Protein AF-A0A951PA01-F1 (afdb_monomer)

Foldseek 3Di:
DDDDDDDDDDDDDDDDDPDDPDPPPPPPPPVNVVVVVVVLQVQLLVLLVLQQQVLQVVQPHLQWKGWDPQSVDRSVSFQWDQDPQRKIWGWTFMGHVPDPDTAWIWIWIFHPPVRDIDGPDIGGDD

Solvent-accessible surface area (backbone atoms only — not comparable to full-atom values): 7701 Å² total; per-residue (Å²): 134,92,83,87,83,89,83,89,81,85,85,82,85,84,80,81,75,75,85,77,79,76,79,82,76,81,75,74,50,73,64,58,54,51,51,51,54,53,50,52,52,53,48,47,42,52,40,46,52,51,39,48,53,48,49,21,53,74,52,69,24,72,89,46,14,34,68,42,68,47,68,74,52,60,59,87,68,27,58,64,45,79,46,97,89,62,26,38,39,34,55,50,44,19,24,45,67,87,56,90,67,67,57,32,30,35,30,25,38,28,32,71,91,82,64,50,74,43,78,81,39,77,41,72,69,129

Secondary structure (DSSP, 8-state):
----------------PPP----------HHHHHHHHHHHHHHHHHHHHHHHHHHHHHTT-TTT-EE-GGGTS-GGGSSEEE-TTS-EEEEEEEESTT-SS--EEEEEEE-TTT--EEEEEEEE--

Organism: NCBI:txid2839662

Nearest PDB structures (foldseek):
  4a0a-assembly1_A  TM=5.226E-01  e=8.199E-01  Homo sapiens
  8qh5-assembly1_B  TM=5.263E-01  e=7.714E-01  Homo sapiens
  6q0r-assembly1_A  TM=5.425E-01  e=1.182E+00  Homo sapiens
  6q0v-assembly1_A  TM=5.468E-01  e=1.335E+00  Homo sapiens
  2b5l-assembly1_A  TM=5.120E-01  e=1.811E+00  Homo sapiens

Mean predicted aligned error: 10.87 Å

Radius of gyration: 32.22 Å; Cα contacts (8 Å, |Δi|>4): 170; chains: 1; bounding box: 82×64×83 Å

Structure (mmCIF, N/CA/C/O backbone):
data_AF-A0A951PA01-F1
#
_entry.id   AF-A0A951PA01-F1
#
loop_
_atom_site.group_PDB
_atom_site.id
_atom_site.type_symbol
_atom_site.label_atom_id
_atom_site.label_alt_id
_atom_site.label_comp_id
_atom_site.label_asym_id
_atom_site.label_entity_id
_atom_site.label_seq_id
_atom_site.pdbx_PDB_ins_code
_atom_site.Cartn_x
_atom_site.Cartn_y
_atom_site.Cartn_z
_atom_site.occupancy
_atom_site.B_iso_or_equiv
_atom_site.auth_seq_id
_atom_site.auth_comp_id
_atom_site.auth_asym_id
_atom_site.auth_atom_id
_atom_site.pdbx_PDB_model_num
ATOM 1 N N . MET A 1 1 ? 65.161 -52.903 -65.019 1.00 41.41 1 MET A N 1
ATOM 2 C CA . MET A 1 1 ? 66.339 -52.469 -64.244 1.00 41.41 1 MET A CA 1
ATOM 3 C C . MET A 1 1 ? 65.901 -51.435 -63.219 1.00 41.41 1 MET A C 1
ATOM 5 O O . MET A 1 1 ? 65.208 -50.491 -63.558 1.00 41.41 1 MET A O 1
ATOM 9 N N . GLN A 1 2 ? 66.259 -51.721 -61.975 1.00 52.62 2 GLN A N 1
ATOM 10 C CA . GLN A 1 2 ? 66.323 -50.907 -60.759 1.00 52.62 2 GLN A CA 1
ATOM 11 C C . GLN A 1 2 ? 66.453 -49.379 -60.951 1.00 52.62 2 GLN A C 1
ATOM 13 O O . GLN A 1 2 ? 67.344 -48.942 -61.676 1.00 52.62 2 GLN A O 1
ATOM 18 N N . LYS A 1 3 ? 65.670 -48.582 -60.202 1.00 40.94 3 LYS A N 1
ATOM 19 C CA . LYS A 1 3 ? 66.191 -47.675 -59.153 1.00 40.94 3 LYS A CA 1
ATOM 20 C C . LYS A 1 3 ? 65.088 -46.943 -58.368 1.00 40.94 3 LYS A C 1
ATOM 22 O O . LYS A 1 3 ? 64.102 -46.462 -58.908 1.00 40.94 3 LYS A O 1
ATOM 27 N N . LEU A 1 4 ? 65.350 -46.926 -57.067 1.00 53.34 4 LEU A N 1
ATOM 28 C CA . LEU A 1 4 ? 64.691 -46.317 -55.916 1.00 53.34 4 LEU A CA 1
ATOM 29 C C . LEU A 1 4 ? 64.843 -44.783 -55.935 1.00 53.34 4 LEU A C 1
ATOM 31 O O . LEU A 1 4 ? 65.923 -44.336 -56.306 1.00 53.34 4 LEU A O 1
ATOM 35 N N . PHE A 1 5 ? 63.873 -44.008 -55.431 1.00 45.38 5 PHE A N 1
ATOM 36 C CA . PHE A 1 5 ? 64.161 -42.757 -54.705 1.00 45.38 5 PHE A CA 1
ATOM 37 C C . PHE A 1 5 ? 63.034 -42.392 -53.719 1.00 45.38 5 PHE A C 1
ATOM 39 O O . PHE A 1 5 ? 61.866 -42.305 -54.088 1.00 45.38 5 PHE A O 1
ATOM 46 N N . LEU A 1 6 ? 63.428 -42.215 -52.452 1.00 44.91 6 LEU A N 1
ATOM 47 C CA . LEU A 1 6 ? 62.657 -41.645 -51.341 1.00 44.91 6 LEU A CA 1
ATOM 48 C C . LEU A 1 6 ? 62.312 -40.170 -51.599 1.00 44.91 6 LEU A C 1
ATOM 50 O O . LEU A 1 6 ? 63.168 -39.448 -52.100 1.00 44.91 6 LEU A O 1
ATOM 54 N N . LEU A 1 7 ? 61.176 -39.700 -51.069 1.00 46.91 7 LEU A N 1
ATOM 55 C CA . LEU A 1 7 ? 61.094 -38.432 -50.325 1.00 46.91 7 LEU A CA 1
ATOM 56 C C . LEU A 1 7 ? 59.764 -38.352 -49.563 1.00 46.91 7 LEU A C 1
ATOM 58 O O . LEU A 1 7 ? 58.688 -38.457 -50.144 1.00 46.91 7 LEU A O 1
ATOM 62 N N . GLY A 1 8 ? 59.861 -38.225 -48.239 1.00 49.53 8 GLY A N 1
ATOM 63 C CA . GLY A 1 8 ? 58.719 -38.025 -47.357 1.00 49.53 8 GLY A CA 1
ATOM 64 C C . GLY A 1 8 ? 58.174 -36.601 -47.435 1.00 49.53 8 GLY A C 1
ATOM 65 O O . GLY A 1 8 ? 58.915 -35.655 -47.698 1.00 49.53 8 GLY A O 1
ATOM 66 N N . LEU A 1 9 ? 56.882 -36.454 -47.145 1.00 43.97 9 LEU A N 1
ATOM 67 C C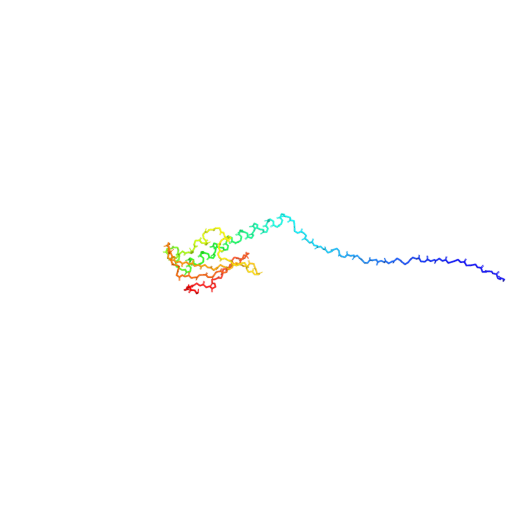A . LEU A 1 9 ? 56.288 -35.169 -46.807 1.00 43.97 9 LEU A CA 1
ATOM 68 C C . LEU A 1 9 ? 55.310 -35.364 -45.646 1.00 43.97 9 LEU A C 1
ATOM 70 O O . LEU A 1 9 ? 54.293 -36.046 -45.755 1.00 43.97 9 LEU A O 1
ATOM 74 N N . THR A 1 10 ? 55.675 -34.794 -44.508 1.00 50.66 10 THR A N 1
ATOM 75 C CA . THR A 1 10 ? 54.873 -34.708 -43.292 1.00 50.66 10 THR A CA 1
ATOM 76 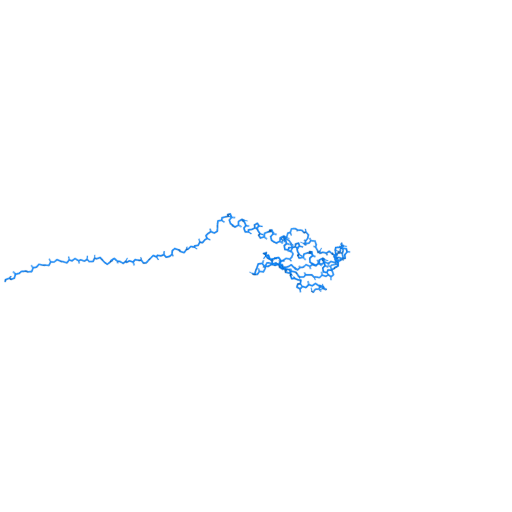C C . THR A 1 10 ? 53.826 -33.597 -43.396 1.00 50.66 10 THR A C 1
ATOM 78 O O . THR A 1 10 ? 54.176 -32.456 -43.671 1.00 50.66 10 THR A O 1
ATOM 81 N N . ALA A 1 11 ? 52.584 -33.984 -43.087 1.00 50.22 11 ALA A N 1
ATOM 82 C CA . ALA A 1 11 ? 51.508 -33.275 -42.379 1.00 50.22 11 ALA A CA 1
ATOM 83 C C . ALA A 1 11 ? 51.047 -31.868 -42.818 1.00 50.22 11 ALA A C 1
ATOM 85 O O . ALA A 1 11 ? 51.786 -30.897 -42.710 1.00 50.22 11 ALA A O 1
ATOM 86 N N . LEU A 1 12 ? 49.730 -31.738 -43.044 1.00 45.84 12 LEU A N 1
ATOM 87 C CA . LEU A 1 12 ? 48.935 -30.698 -42.373 1.00 45.84 12 LEU A CA 1
ATOM 88 C C . LEU A 1 12 ? 47.450 -31.103 -42.302 1.00 45.84 12 LEU A C 1
ATOM 90 O O . LEU A 1 12 ? 46.704 -30.984 -43.270 1.00 45.84 12 LEU A O 1
ATOM 94 N N . THR A 1 13 ? 47.007 -31.604 -41.150 1.00 51.84 13 THR A N 1
ATOM 95 C CA . THR A 1 13 ? 45.579 -31.764 -40.845 1.00 51.84 13 THR A CA 1
ATOM 96 C C . THR A 1 13 ? 45.020 -30.409 -40.425 1.00 51.84 13 THR A C 1
ATOM 98 O O . THR A 1 13 ? 45.357 -29.907 -39.353 1.00 51.84 13 THR A O 1
ATOM 101 N N . ILE A 1 14 ? 44.175 -29.805 -41.258 1.00 60.31 14 ILE A N 1
ATOM 102 C CA . ILE A 1 14 ? 43.447 -28.583 -40.906 1.00 60.31 14 ILE A CA 1
ATOM 103 C C . ILE A 1 14 ? 42.275 -28.995 -40.011 1.00 60.31 14 ILE A C 1
ATOM 105 O O . ILE A 1 14 ? 41.273 -29.524 -40.487 1.00 60.31 14 ILE A O 1
ATOM 109 N N . ALA A 1 15 ? 42.413 -28.790 -38.701 1.00 55.94 15 ALA A N 1
ATOM 110 C CA . ALA A 1 15 ? 41.302 -28.907 -37.766 1.00 55.94 15 ALA A CA 1
ATOM 111 C C . ALA A 1 15 ? 40.386 -27.685 -37.936 1.00 55.94 15 ALA A C 1
ATOM 113 O O . ALA A 1 15 ? 40.751 -26.566 -37.576 1.00 55.94 15 ALA A O 1
ATOM 114 N N . THR A 1 16 ? 39.198 -27.883 -38.504 1.00 59.84 16 THR A N 1
ATOM 115 C CA . THR A 1 16 ? 38.148 -26.861 -38.540 1.00 59.84 16 THR A CA 1
ATOM 116 C C . THR A 1 16 ? 37.526 -26.749 -37.151 1.00 59.84 16 THR A C 1
ATOM 118 O O . THR A 1 16 ? 36.748 -27.610 -36.741 1.00 59.84 16 THR A O 1
ATOM 121 N N . VAL A 1 17 ? 37.893 -25.708 -36.408 1.00 66.06 17 VAL A N 1
ATOM 122 C CA . VAL A 1 17 ? 37.252 -25.369 -35.132 1.00 66.06 17 VAL A CA 1
ATOM 123 C C . VAL A 1 17 ? 35.828 -24.877 -35.437 1.00 66.06 17 VAL A C 1
ATOM 125 O O . VAL A 1 17 ? 35.683 -23.983 -36.275 1.00 66.06 17 VAL A O 1
ATOM 128 N N . PRO A 1 18 ? 34.766 -25.439 -34.830 1.00 64.62 18 PRO A N 1
ATOM 129 C CA . PRO A 1 18 ? 33.415 -24.915 -35.007 1.00 64.62 18 PRO A CA 1
ATOM 130 C C . PRO A 1 18 ? 33.318 -23.488 -34.442 1.00 64.62 18 PRO A C 1
ATOM 132 O O . PRO A 1 18 ? 34.080 -23.132 -33.538 1.00 64.62 18 PRO A O 1
ATOM 135 N N . PRO A 1 19 ? 32.392 -22.655 -34.950 1.00 58.75 19 PRO A N 1
ATOM 136 C CA . PRO A 1 19 ? 32.219 -21.302 -34.447 1.00 58.75 19 PRO A CA 1
ATOM 137 C C . PRO A 1 19 ? 31.833 -21.358 -32.968 1.00 58.75 19 PRO A C 1
ATOM 139 O O . PRO A 1 19 ? 30.820 -21.946 -32.591 1.00 58.75 19 PRO A O 1
ATOM 142 N N . ALA A 1 20 ? 32.657 -20.742 -32.124 1.00 63.91 20 ALA A N 1
ATOM 143 C CA . ALA A 1 20 ? 32.278 -20.445 -30.756 1.00 63.91 20 ALA A CA 1
ATOM 144 C C . ALA A 1 20 ? 31.071 -19.500 -30.799 1.00 63.91 20 ALA A C 1
ATOM 146 O O . ALA A 1 20 ? 31.179 -18.363 -31.260 1.00 63.91 20 ALA A O 1
ATOM 147 N N . PHE A 1 21 ? 29.915 -19.974 -30.334 1.00 61.72 21 PHE A N 1
ATOM 148 C CA . PHE A 1 21 ? 28.793 -19.102 -30.015 1.00 61.72 21 PHE A CA 1
ATOM 149 C C . PHE A 1 21 ? 29.258 -18.150 -28.910 1.00 61.72 21 PHE A C 1
ATOM 151 O O . PHE A 1 21 ? 29.433 -18.549 -27.760 1.00 61.72 21 PHE A O 1
ATOM 158 N N . ALA A 1 22 ? 29.529 -16.898 -29.279 1.00 53.94 22 ALA A N 1
ATOM 159 C CA . ALA A 1 22 ? 29.816 -15.842 -28.327 1.00 53.94 22 ALA A CA 1
ATOM 160 C C . ALA A 1 22 ? 28.589 -15.677 -27.423 1.00 53.94 22 ALA A C 1
ATOM 162 O O . ALA A 1 22 ? 27.498 -15.345 -27.885 1.00 53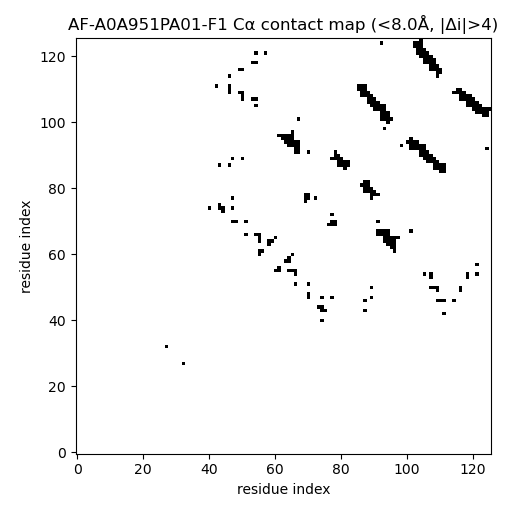.94 22 ALA A O 1
ATOM 163 N N . GLN A 1 23 ? 28.766 -15.963 -26.137 1.00 57.31 23 GLN A N 1
ATOM 164 C CA . GLN A 1 23 ? 27.735 -15.803 -25.126 1.00 57.31 23 GLN A CA 1
ATOM 165 C C . GLN A 1 23 ? 27.380 -14.315 -25.031 1.00 57.31 23 GLN A C 1
ATOM 167 O O . GLN A 1 23 ? 28.172 -13.508 -24.546 1.00 57.31 23 GLN A O 1
ATOM 172 N N . SER A 1 24 ? 26.204 -13.937 -25.527 1.00 49.41 24 SER A N 1
ATOM 173 C CA . SER A 1 24 ? 25.665 -12.585 -25.411 1.00 49.41 24 SER A CA 1
ATOM 174 C C . SER A 1 24 ? 25.263 -12.324 -23.962 1.00 49.41 24 SER A C 1
ATOM 176 O O . SER A 1 24 ? 24.111 -12.495 -23.573 1.00 49.41 24 SER A O 1
ATOM 178 N N . SER A 1 25 ? 26.229 -11.926 -23.137 1.00 55.84 25 SER A N 1
ATOM 179 C CA . SER A 1 25 ? 25.947 -11.238 -21.885 1.00 55.84 25 SER A CA 1
ATOM 180 C C . SER A 1 25 ? 25.477 -9.830 -22.239 1.00 55.84 25 SER A C 1
ATOM 182 O O . SER A 1 25 ? 26.288 -8.959 -22.557 1.00 55.84 25 SER A O 1
ATOM 184 N N . THR A 1 26 ? 24.165 -9.611 -22.243 1.00 55.44 26 THR A N 1
ATOM 185 C CA . THR A 1 26 ? 23.579 -8.277 -22.375 1.00 55.44 26 THR A CA 1
ATOM 186 C C . THR A 1 26 ? 23.962 -7.462 -21.143 1.00 55.44 26 THR A C 1
ATOM 188 O O . THR A 1 26 ? 23.275 -7.481 -20.125 1.00 55.44 26 THR A O 1
ATOM 191 N N . SER A 1 27 ? 25.092 -6.764 -21.207 1.00 61.00 27 SER A N 1
ATOM 192 C CA . SER A 1 27 ? 25.414 -5.702 -20.261 1.00 61.00 27 SER A CA 1
ATOM 193 C C . SER A 1 27 ? 24.360 -4.614 -20.444 1.00 61.00 27 SER A C 1
ATOM 195 O O . SER A 1 27 ? 24.439 -3.844 -21.401 1.00 61.00 27 SER A O 1
ATOM 197 N N . GLN A 1 28 ? 23.340 -4.584 -19.579 1.00 68.25 28 GLN A N 1
ATOM 198 C CA . GLN A 1 28 ? 22.381 -3.480 -19.554 1.00 68.25 28 GLN A CA 1
ATOM 199 C C . GLN A 1 28 ? 23.166 -2.168 -19.504 1.00 68.25 28 GLN A C 1
ATOM 201 O O . GLN A 1 28 ? 24.072 -1.996 -18.681 1.00 68.25 28 GLN A O 1
ATOM 206 N N . THR A 1 29 ? 22.849 -1.249 -20.407 1.00 87.50 29 THR A N 1
ATOM 207 C CA . THR A 1 29 ? 23.495 0.062 -20.409 1.00 87.50 29 THR A CA 1
ATOM 208 C C . THR A 1 29 ? 23.096 0.817 -19.141 1.00 87.50 29 THR A C 1
ATOM 210 O O . THR A 1 29 ? 22.012 0.619 -18.587 1.00 87.50 29 THR A O 1
ATOM 213 N N . ARG A 1 30 ? 23.969 1.705 -18.653 1.00 90.12 30 ARG A N 1
ATOM 214 C CA . ARG A 1 30 ? 23.696 2.537 -17.466 1.00 90.12 30 ARG A CA 1
ATOM 215 C C . ARG A 1 30 ? 22.335 3.242 -17.556 1.00 90.12 30 ARG A C 1
ATOM 217 O O . ARG A 1 30 ? 21.642 3.359 -16.551 1.00 90.12 30 ARG A O 1
ATOM 224 N N . GLU A 1 31 ? 21.958 3.679 -18.752 1.00 91.12 31 GLU A N 1
ATOM 225 C CA . GLU A 1 31 ? 20.686 4.343 -19.041 1.00 91.12 31 GLU A CA 1
ATOM 226 C C . GLU A 1 31 ? 19.483 3.428 -18.804 1.00 91.12 31 GLU A C 1
ATOM 228 O O . GLU A 1 31 ? 18.540 3.837 -18.134 1.00 91.12 31 GLU A O 1
ATOM 233 N N . GLN A 1 32 ? 19.533 2.176 -19.268 1.00 92.56 32 GLN A N 1
ATOM 234 C CA . GLN A 1 32 ? 18.461 1.198 -19.048 1.00 92.56 32 GLN A CA 1
ATOM 235 C C . GLN A 1 32 ? 18.221 0.957 -17.558 1.00 92.56 32 GLN A C 1
ATOM 237 O O . GLN A 1 32 ? 17.079 0.983 -17.108 1.00 92.56 32 GLN A O 1
ATOM 242 N N . ARG A 1 33 ? 19.297 0.807 -16.775 1.00 91.88 33 ARG A N 1
ATOM 243 C CA . ARG A 1 33 ? 19.187 0.645 -15.320 1.00 91.88 33 ARG A CA 1
ATOM 244 C C . ARG A 1 33 ? 18.568 1.875 -14.655 1.00 91.88 33 ARG A C 1
ATOM 246 O O . ARG A 1 33 ? 17.751 1.732 -13.755 1.00 91.88 33 ARG A O 1
ATOM 253 N N . ILE A 1 34 ? 18.958 3.079 -15.074 1.00 93.69 34 ILE A N 1
ATOM 254 C CA . ILE A 1 34 ? 18.374 4.318 -14.541 1.00 93.69 34 ILE A CA 1
ATOM 255 C C . ILE A 1 34 ? 16.873 4.372 -14.844 1.00 93.69 34 ILE A C 1
ATOM 257 O O . ILE A 1 34 ? 16.092 4.679 -13.948 1.00 93.69 34 ILE A O 1
ATOM 261 N N . GLN A 1 35 ? 16.463 4.028 -16.067 1.00 95.00 35 GLN A N 1
ATOM 262 C CA . GLN A 1 35 ? 15.046 3.993 -16.434 1.00 95.00 35 GLN A CA 1
ATOM 263 C C . GLN A 1 35 ? 14.261 2.960 -15.619 1.00 95.00 35 GLN A C 1
ATOM 265 O O . GLN A 1 35 ? 13.170 3.259 -15.144 1.00 95.00 35 GLN A O 1
ATOM 270 N N . GLU A 1 36 ? 14.831 1.778 -15.388 1.00 93.19 36 GLU A N 1
ATOM 271 C CA . GLU A 1 36 ? 14.215 0.738 -14.557 1.00 93.19 36 GLU A CA 1
ATOM 272 C C . GLU A 1 36 ? 14.013 1.200 -13.105 1.00 93.19 36 GLU A C 1
ATOM 274 O O . GLU A 1 36 ? 12.945 0.996 -12.528 1.00 93.19 36 GLU A O 1
ATOM 279 N N . LEU A 1 37 ? 15.004 1.886 -12.526 1.00 94.00 37 LEU A N 1
ATOM 280 C CA . LEU A 1 37 ? 14.900 2.450 -11.178 1.00 94.00 37 LEU A CA 1
ATOM 281 C C . LEU A 1 37 ? 13.818 3.533 -11.094 1.00 94.00 37 LEU A C 1
ATOM 283 O O . LEU A 1 37 ? 13.018 3.525 -10.159 1.00 94.00 37 LEU A O 1
ATOM 287 N N . ILE A 1 38 ? 13.764 4.434 -12.080 1.00 96.00 38 ILE A N 1
ATOM 288 C CA . ILE A 1 38 ? 12.734 5.480 -12.155 1.00 96.00 38 ILE A CA 1
ATOM 289 C C . ILE A 1 38 ? 11.346 4.845 -12.248 1.00 96.00 38 ILE A C 1
ATOM 291 O O . ILE A 1 38 ? 10.450 5.217 -11.490 1.00 96.00 38 ILE A O 1
ATOM 295 N N . GLN A 1 39 ? 11.173 3.862 -13.133 1.00 95.25 39 GLN A N 1
ATOM 296 C CA . GLN A 1 39 ? 9.896 3.181 -13.304 1.00 95.25 39 GLN A CA 1
ATOM 297 C C . GLN A 1 39 ? 9.476 2.459 -12.019 1.00 95.25 39 GLN A C 1
ATOM 299 O O . GLN A 1 39 ? 8.350 2.635 -11.561 1.00 95.25 39 GLN A O 1
ATOM 304 N N . SER A 1 40 ? 10.397 1.738 -11.371 1.00 94.94 40 SER A N 1
ATOM 305 C CA . SER A 1 40 ? 10.118 1.063 -10.100 1.00 94.94 40 SER A CA 1
ATOM 306 C C . SER A 1 40 ? 9.724 2.042 -8.987 1.00 94.94 40 SER A C 1
ATOM 308 O O . SER A 1 40 ? 8.901 1.691 -8.142 1.00 94.94 40 SER A O 1
ATOM 310 N N . ALA A 1 41 ? 10.295 3.250 -8.952 1.00 96.56 41 ALA A N 1
ATOM 311 C CA . ALA A 1 41 ? 9.934 4.270 -7.967 1.00 96.56 41 ALA A CA 1
ATOM 312 C C . ALA A 1 41 ? 8.531 4.849 -8.226 1.00 96.56 41 ALA A C 1
ATOM 314 O O . ALA A 1 41 ? 7.745 5.026 -7.290 1.00 96.56 41 ALA A O 1
ATOM 315 N N . ILE A 1 42 ? 8.193 5.100 -9.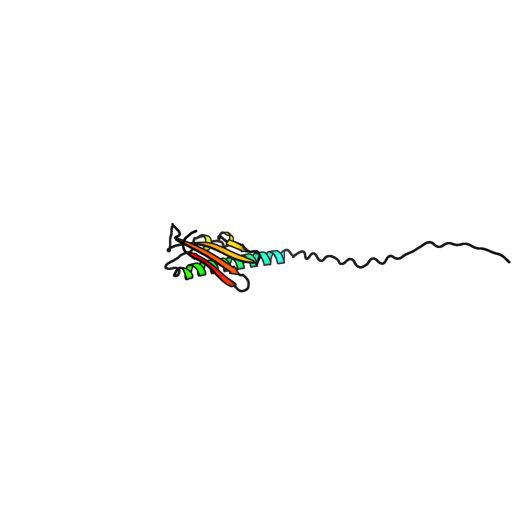496 1.00 97.56 42 ILE A N 1
ATOM 316 C CA . ILE A 1 42 ? 6.854 5.543 -9.913 1.00 97.56 42 ILE A CA 1
ATOM 317 C C . ILE A 1 42 ? 5.811 4.480 -9.557 1.00 97.56 42 ILE A C 1
ATOM 319 O O . ILE A 1 42 ? 4.773 4.803 -8.969 1.00 97.56 42 ILE A O 1
ATOM 323 N N . ASP A 1 43 ? 6.100 3.216 -9.870 1.00 98.00 43 ASP A N 1
ATOM 324 C CA . ASP A 1 43 ? 5.179 2.112 -9.630 1.00 98.00 43 ASP A CA 1
ATOM 325 C C . ASP A 1 43 ? 4.924 1.905 -8.141 1.00 98.00 43 ASP A C 1
ATOM 327 O O . ASP A 1 43 ? 3.769 1.799 -7.726 1.00 98.00 43 ASP A O 1
ATOM 331 N N . LEU A 1 44 ? 5.980 1.948 -7.324 1.00 98.44 44 LEU A N 1
ATOM 332 C CA . LEU A 1 44 ? 5.867 1.868 -5.872 1.00 98.44 44 LEU A CA 1
ATOM 333 C C . LEU A 1 44 ? 5.009 3.010 -5.307 1.00 98.44 44 LEU A C 1
ATOM 335 O O . LEU A 1 44 ? 4.132 2.777 -4.472 1.00 98.44 44 LEU A O 1
ATOM 339 N N . ASN A 1 45 ? 5.218 4.247 -5.770 1.00 98.56 45 ASN A N 1
ATOM 340 C CA . ASN A 1 45 ? 4.434 5.387 -5.297 1.00 98.56 45 ASN A CA 1
ATOM 341 C C . ASN A 1 45 ? 2.946 5.237 -5.636 1.00 98.56 45 ASN A C 1
ATOM 343 O O . ASN A 1 45 ? 2.077 5.460 -4.787 1.00 98.56 45 ASN A O 1
ATOM 347 N N . ARG A 1 46 ? 2.647 4.810 -6.866 1.00 98.56 46 ARG A N 1
ATOM 348 C CA . ARG A 1 46 ? 1.276 4.546 -7.301 1.00 98.56 46 ARG A CA 1
ATOM 349 C C . ARG A 1 46 ? 0.652 3.401 -6.510 1.00 98.56 46 ARG A C 1
ATOM 351 O O . ARG A 1 46 ? -0.472 3.555 -6.033 1.00 98.56 46 ARG A O 1
ATOM 358 N N . ALA A 1 47 ? 1.376 2.301 -6.324 1.00 98.75 47 ALA A N 1
ATOM 359 C CA . ALA A 1 47 ? 0.921 1.147 -5.561 1.00 98.75 47 ALA A CA 1
ATOM 360 C C . ALA A 1 47 ? 0.582 1.527 -4.112 1.00 98.75 47 ALA A C 1
ATOM 362 O O . ALA A 1 47 ? -0.513 1.218 -3.643 1.00 98.75 47 ALA A O 1
ATOM 363 N N . LYS A 1 48 ? 1.441 2.313 -3.450 1.00 98.81 48 LYS A N 1
ATOM 364 C CA . LYS A 1 48 ? 1.181 2.850 -2.107 1.00 98.81 48 LYS A CA 1
ATOM 365 C C . LYS A 1 48 ? -0.125 3.640 -2.054 1.00 98.81 48 LYS A C 1
ATOM 367 O O . LYS A 1 48 ? -0.945 3.443 -1.158 1.00 98.81 48 LYS A O 1
ATOM 372 N N . ASN A 1 49 ? -0.328 4.546 -3.009 1.00 98.69 49 ASN A N 1
ATOM 373 C CA . ASN A 1 49 ? -1.528 5.378 -3.045 1.00 98.69 49 ASN A CA 1
ATOM 374 C C . ASN A 1 49 ? -2.793 4.537 -3.267 1.00 98.69 49 ASN A C 1
ATOM 376 O O . ASN A 1 49 ? -3.807 4.791 -2.618 1.00 98.69 49 ASN A O 1
ATOM 380 N N . LEU A 1 50 ? -2.733 3.524 -4.137 1.00 98.81 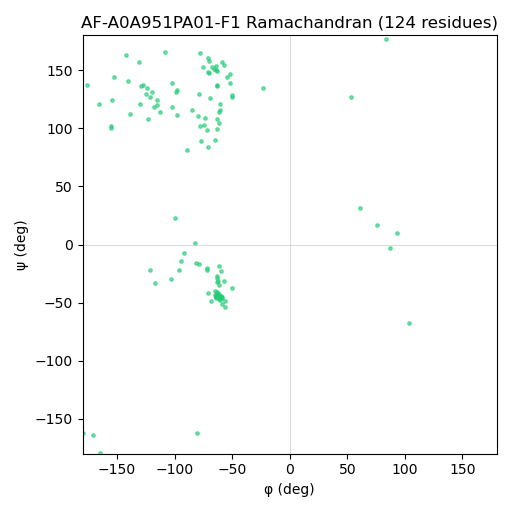50 LEU A N 1
ATOM 381 C CA . LEU A 1 50 ? -3.836 2.586 -4.358 1.00 98.81 50 LEU A CA 1
ATOM 382 C C . LEU A 1 50 ? -4.141 1.767 -3.101 1.00 98.81 50 LEU A C 1
ATOM 384 O O . LEU A 1 50 ? -5.308 1.667 -2.719 1.00 98.81 50 LEU A O 1
ATOM 388 N N . ALA A 1 51 ? -3.115 1.253 -2.421 1.00 98.88 51 ALA A N 1
ATOM 389 C CA . ALA A 1 51 ? -3.263 0.517 -1.171 1.00 98.88 51 ALA A CA 1
ATOM 390 C C . ALA A 1 51 ? -3.937 1.368 -0.085 1.00 98.88 51 ALA A C 1
ATOM 392 O O . ALA A 1 51 ? -4.965 0.976 0.471 1.00 98.88 51 ALA A O 1
ATOM 393 N N . ARG A 1 52 ? -3.423 2.584 0.136 1.00 98.81 52 ARG A N 1
ATOM 394 C CA . ARG A 1 52 ? -3.979 3.553 1.089 1.00 98.81 52 ARG A CA 1
ATOM 395 C C . ARG A 1 52 ? -5.450 3.857 0.801 1.00 98.81 52 ARG A C 1
ATOM 397 O O . ARG A 1 52 ? -6.294 3.691 1.676 1.00 98.81 52 ARG A O 1
ATOM 404 N N . MET A 1 53 ? -5.770 4.254 -0.432 1.00 98.69 53 MET A N 1
ATOM 405 C CA . MET A 1 53 ? -7.146 4.593 -0.819 1.00 98.69 53 MET A CA 1
ATOM 406 C C . MET A 1 53 ? -8.102 3.401 -0.701 1.00 98.69 53 MET A C 1
ATOM 408 O O . MET A 1 53 ? -9.290 3.588 -0.440 1.00 98.69 53 MET A O 1
ATOM 412 N N . THR A 1 54 ? -7.606 2.182 -0.918 1.00 98.81 54 THR A N 1
ATOM 413 C CA . THR A 1 54 ? -8.406 0.958 -0.797 1.00 98.81 54 THR A CA 1
ATOM 414 C C . THR A 1 54 ? -8.794 0.708 0.654 1.00 98.81 54 THR A C 1
ATOM 416 O O . THR A 1 54 ? -9.980 0.531 0.926 1.00 98.81 54 THR A O 1
ATOM 419 N N . ALA A 1 55 ? -7.842 0.785 1.587 1.00 98.75 55 ALA A N 1
ATOM 420 C CA . ALA A 1 55 ? -8.136 0.670 3.014 1.00 98.75 55 ALA A CA 1
ATOM 421 C C . ALA A 1 55 ? -9.038 1.808 3.510 1.00 98.75 55 ALA A C 1
ATOM 423 O O . ALA A 1 55 ? -10.015 1.558 4.210 1.00 98.75 55 ALA A O 1
ATOM 424 N N . GLU A 1 56 ? -8.773 3.052 3.102 1.00 98.69 56 GLU A N 1
ATOM 425 C CA . GLU A 1 56 ? -9.620 4.192 3.468 1.00 98.69 56 GLU A CA 1
ATOM 426 C C . GLU A 1 56 ? -11.061 3.996 3.002 1.00 98.69 56 GLU A C 1
ATOM 428 O O . GLU A 1 56 ? -11.993 4.175 3.781 1.00 98.69 56 GLU A O 1
ATOM 433 N N . ARG A 1 57 ? -11.263 3.559 1.754 1.00 98.62 57 ARG A N 1
ATOM 434 C CA . ARG A 1 57 ? -12.599 3.266 1.226 1.00 98.62 57 ARG A CA 1
ATOM 435 C C . ARG A 1 57 ? -13.264 2.099 1.957 1.00 98.62 57 ARG A C 1
ATOM 437 O O . ARG A 1 57 ? -14.445 2.200 2.279 1.00 98.62 57 ARG A O 1
ATOM 444 N N . ALA A 1 58 ? -12.528 1.021 2.219 1.00 98.56 58 ALA A N 1
ATOM 445 C CA . ALA A 1 58 ? -13.051 -0.164 2.898 1.00 98.56 58 ALA A CA 1
ATOM 446 C C . ALA A 1 58 ? -13.504 0.130 4.338 1.00 98.56 58 ALA A C 1
ATOM 448 O O . ALA A 1 58 ? -14.437 -0.502 4.825 1.00 98.56 58 ALA A O 1
ATOM 449 N N . ASN A 1 59 ? -12.891 1.120 4.992 1.00 98.56 59 ASN A N 1
ATOM 450 C CA . ASN A 1 59 ? -13.182 1.510 6.372 1.00 98.56 59 ASN A CA 1
ATOM 451 C C . ASN A 1 59 ? -14.110 2.738 6.496 1.00 98.56 59 ASN A C 1
ATOM 453 O O . ASN A 1 59 ? -14.119 3.408 7.526 1.00 98.56 59 ASN A O 1
ATOM 457 N N . GLY A 1 60 ? -14.910 3.044 5.467 1.00 97.56 60 GLY A N 1
ATOM 458 C CA . GLY A 1 60 ? -15.934 4.099 5.534 1.00 97.56 60 GLY A CA 1
ATOM 459 C C . GLY A 1 60 ? -15.485 5.484 5.056 1.00 97.56 60 GLY A C 1
ATOM 460 O O . GLY A 1 60 ? -16.223 6.457 5.200 1.00 97.56 60 GLY A O 1
ATOM 461 N N . GLY A 1 61 ? -14.307 5.581 4.440 1.00 97.88 61 GLY A N 1
ATOM 462 C CA . GLY A 1 61 ? -13.768 6.805 3.854 1.00 97.88 61 GLY A CA 1
ATOM 463 C C . GLY A 1 61 ? -13.054 7.715 4.854 1.00 97.88 61 GLY A C 1
ATOM 464 O O . GLY A 1 61 ? -13.038 7.476 6.059 1.00 97.88 61 GLY A O 1
ATOM 465 N N . LEU A 1 62 ? -12.490 8.811 4.335 1.00 96.44 62 LEU A N 1
ATOM 466 C CA . LEU A 1 62 ? -11.615 9.732 5.079 1.00 96.44 62 LEU A CA 1
ATOM 467 C C . LEU A 1 62 ? -12.269 10.421 6.289 1.00 96.44 62 LEU A C 1
ATOM 469 O O . LEU A 1 62 ? -11.563 10.940 7.146 1.00 96.44 62 LEU A O 1
ATOM 473 N N . GLY A 1 63 ? -13.604 10.450 6.369 1.00 97.06 63 GLY A N 1
ATOM 474 C CA . GLY A 1 63 ? -14.322 10.978 7.536 1.00 97.06 63 GLY A CA 1
ATOM 475 C C . GLY A 1 63 ? -14.389 10.005 8.718 1.00 97.06 63 GLY A C 1
ATOM 476 O O . GLY A 1 63 ? -14.684 10.426 9.832 1.00 97.06 63 GLY A O 1
ATOM 477 N N . VAL A 1 64 ? -14.125 8.717 8.481 1.00 97.94 64 VAL A N 1
ATOM 478 C CA . VAL A 1 64 ? -14.246 7.632 9.470 1.00 97.94 64 VAL A CA 1
ATOM 479 C C . VAL A 1 64 ? -12.898 6.980 9.742 1.00 97.94 64 VAL A C 1
ATOM 481 O O . VAL A 1 64 ? -12.633 6.573 10.870 1.00 97.94 64 VAL A O 1
ATOM 484 N N . TYR A 1 65 ? -12.038 6.911 8.728 1.00 98.50 65 TYR A N 1
ATOM 485 C CA . TYR A 1 65 ? -10.765 6.220 8.799 1.00 98.50 65 TYR A CA 1
ATOM 486 C C . TYR A 1 65 ? -9.660 6.979 8.066 1.00 98.50 65 TYR A C 1
ATOM 488 O O . TYR A 1 65 ? -9.849 7.488 6.961 1.00 98.50 65 TYR A O 1
ATOM 496 N N . GLN A 1 66 ? -8.473 6.965 8.661 1.00 98.50 66 GLN A N 1
ATOM 497 C CA . GLN A 1 66 ? -7.223 7.413 8.077 1.00 98.50 66 GLN A CA 1
ATOM 498 C C . GLN A 1 66 ? -6.163 6.320 8.253 1.00 98.50 66 GLN A C 1
ATOM 500 O O . GLN A 1 66 ? -6.044 5.726 9.328 1.00 98.50 66 GLN A O 1
ATOM 505 N N . ALA A 1 67 ? -5.384 6.067 7.201 1.00 98.56 67 ALA A N 1
ATOM 506 C CA . ALA A 1 67 ? -4.200 5.221 7.293 1.00 98.56 67 ALA A CA 1
ATOM 507 C C . ALA A 1 67 ? -3.092 5.914 8.109 1.00 98.56 67 ALA A C 1
ATOM 509 O O . ALA A 1 67 ? -3.058 7.138 8.234 1.00 98.56 67 ALA A O 1
ATOM 510 N N . GLU A 1 68 ? -2.159 5.141 8.657 1.00 98.19 68 GLU A N 1
ATOM 511 C CA . GLU A 1 68 ? -0.994 5.677 9.361 1.00 98.19 68 GLU A CA 1
ATOM 512 C C . GLU A 1 68 ? -0.120 6.588 8.488 1.00 98.19 68 GLU A C 1
ATOM 514 O O . GLU A 1 68 ? -0.094 6.506 7.256 1.00 98.19 68 GLU A O 1
ATOM 519 N N . SER A 1 69 ? 0.644 7.462 9.147 1.00 97.44 69 SER A N 1
ATOM 520 C CA . SER A 1 69 ? 1.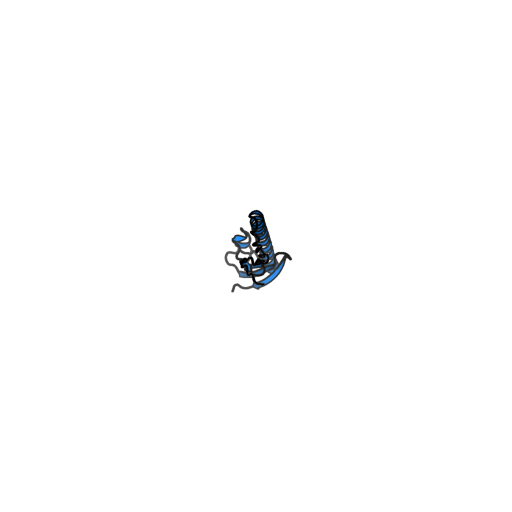446 8.507 8.499 1.00 97.44 69 SER A CA 1
ATOM 521 C C . SER A 1 69 ? 2.450 7.970 7.475 1.00 97.44 69 SER A C 1
ATOM 523 O O . SER A 1 69 ? 2.680 8.628 6.458 1.00 97.44 69 SER A O 1
ATOM 525 N N . ALA A 1 70 ? 2.986 6.762 7.680 1.00 97.75 70 ALA A N 1
ATOM 526 C CA . ALA A 1 70 ? 3.913 6.111 6.754 1.00 97.75 70 ALA A CA 1
ATOM 527 C C . ALA A 1 70 ? 3.312 5.886 5.351 1.00 97.75 70 ALA A C 1
ATOM 529 O O . ALA A 1 70 ? 4.040 5.838 4.361 1.00 97.75 70 ALA A O 1
ATOM 530 N N . MET A 1 71 ? 1.980 5.834 5.224 1.00 98.44 71 MET A N 1
ATOM 531 C CA . MET A 1 71 ? 1.296 5.737 3.927 1.00 98.44 71 MET A CA 1
ATOM 532 C C . MET A 1 71 ? 1.155 7.093 3.213 1.00 98.44 71 MET A C 1
ATOM 534 O O . MET A 1 71 ? 0.914 7.149 2.001 1.00 98.44 71 MET A O 1
ATOM 538 N N . HIS A 1 72 ? 1.349 8.205 3.922 1.00 97.38 72 HIS A N 1
ATOM 539 C CA . HIS A 1 72 ? 1.282 9.563 3.373 1.00 97.38 72 HIS A CA 1
ATOM 540 C C . HIS A 1 72 ? 2.663 10.129 2.993 1.00 97.38 72 HIS A C 1
ATOM 542 O O . HIS A 1 72 ? 2.731 11.008 2.136 1.00 97.38 72 HIS A O 1
ATOM 548 N N . GLY A 1 73 ? 3.746 9.599 3.571 1.00 95.62 73 GLY A N 1
ATOM 549 C CA . GLY A 1 73 ? 5.129 10.035 3.343 1.00 95.62 73 GLY A CA 1
ATOM 550 C C . GLY A 1 73 ? 5.797 9.496 2.065 1.00 95.62 73 GLY A C 1
ATOM 551 O O . GLY A 1 73 ? 5.112 9.041 1.139 1.00 95.62 73 GLY A O 1
ATOM 552 N N . PRO A 1 74 ? 7.139 9.553 1.983 1.00 97.50 74 PRO A N 1
ATOM 553 C CA . PRO A 1 74 ? 7.913 8.917 0.918 1.00 97.50 74 PRO A CA 1
ATOM 554 C C . PRO A 1 74 ? 7.546 7.439 0.766 1.00 97.50 74 PRO A C 1
ATOM 556 O O . PRO A 1 74 ? 7.344 6.732 1.747 1.00 97.50 74 PRO A O 1
ATOM 559 N N . SER A 1 75 ? 7.440 6.951 -0.470 1.00 97.44 75 SER A N 1
ATOM 560 C CA . SER A 1 75 ? 6.951 5.586 -0.704 1.00 97.44 75 SER A CA 1
ATOM 561 C C . SER A 1 75 ? 7.933 4.488 -0.303 1.00 97.44 75 SER A C 1
ATOM 563 O O . SER A 1 75 ? 7.514 3.364 -0.059 1.00 97.44 75 SER A O 1
ATOM 565 N N . GLU A 1 76 ? 9.216 4.822 -0.194 1.00 96.62 76 GLU A N 1
ATOM 566 C CA . GLU A 1 76 ? 10.258 3.930 0.321 1.00 96.62 76 GLU A CA 1
ATOM 567 C C . GLU A 1 76 ? 10.153 3.708 1.838 1.00 96.62 76 GLU A C 1
ATOM 569 O O . GLU A 1 76 ? 10.627 2.692 2.334 1.00 96.62 76 GLU A O 1
ATOM 574 N N . GLU A 1 77 ? 9.503 4.625 2.562 1.00 97.44 77 GLU A N 1
ATOM 575 C CA . GLU A 1 77 ? 9.297 4.549 4.016 1.00 97.44 77 GLU A CA 1
ATOM 576 C C . GLU A 1 77 ? 7.977 3.861 4.391 1.00 97.44 77 GLU A C 1
ATOM 578 O O . GLU A 1 77 ? 7.708 3.612 5.566 1.00 97.44 77 GLU A O 1
ATOM 583 N N . SER A 1 78 ? 7.127 3.559 3.407 1.00 98.12 78 SER A N 1
ATOM 584 C CA . SER A 1 78 ? 5.885 2.831 3.646 1.00 98.12 78 SER A CA 1
ATOM 585 C C . SER A 1 78 ? 6.167 1.365 3.995 1.00 98.12 78 SER A C 1
ATOM 587 O O . SER A 1 78 ? 7.120 0.781 3.479 1.00 98.12 78 SER A O 1
ATOM 589 N N . PRO A 1 79 ? 5.332 0.722 4.825 1.00 98.25 79 PRO A N 1
ATOM 590 C CA . PRO A 1 79 ? 5.520 -0.679 5.178 1.00 98.25 79 PRO A CA 1
ATOM 591 C C . PRO A 1 79 ? 5.067 -1.585 4.027 1.00 98.25 79 PRO A C 1
ATOM 593 O O . PRO A 1 79 ? 3.901 -1.982 3.946 1.00 98.25 79 PRO A O 1
ATOM 596 N N . TYR A 1 80 ? 5.986 -1.896 3.112 1.00 98.69 80 TYR A N 1
ATOM 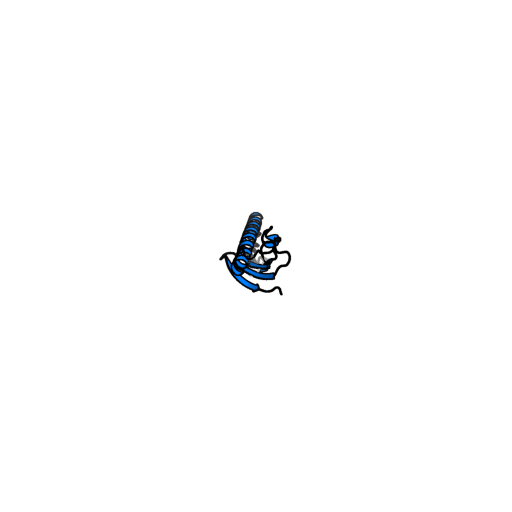597 C CA . TYR A 1 80 ? 5.719 -2.761 1.966 1.00 98.69 80 TYR A CA 1
ATOM 598 C C . TYR A 1 80 ? 6.759 -3.867 1.790 1.00 98.69 80 TYR A C 1
ATOM 600 O O . TYR A 1 80 ? 7.913 -3.752 2.199 1.00 98.69 80 TYR A O 1
ATOM 608 N N . VAL A 1 81 ? 6.339 -4.926 1.104 1.00 98.56 81 VAL A N 1
ATOM 609 C CA . VAL A 1 81 ? 7.205 -5.963 0.543 1.00 98.56 81 VAL A CA 1
ATOM 610 C C . VAL A 1 81 ? 7.009 -5.974 -0.969 1.00 98.56 81 VAL A C 1
ATOM 612 O O . VAL A 1 81 ? 5.876 -5.983 -1.447 1.00 98.56 81 VAL A O 1
ATOM 615 N N . LYS A 1 82 ? 8.110 -5.956 -1.730 1.00 97.88 82 LYS A N 1
ATOM 616 C CA . LYS A 1 82 ? 8.081 -6.262 -3.166 1.00 97.88 82 LYS A CA 1
ATOM 617 C C . LYS A 1 82 ? 8.171 -7.778 -3.330 1.00 97.88 82 LYS A C 1
ATOM 619 O O . LYS A 1 82 ? 9.173 -8.380 -2.945 1.00 97.88 82 LYS A O 1
ATOM 624 N N . ASN A 1 83 ? 7.126 -8.380 -3.873 1.00 98.19 83 ASN A N 1
ATOM 625 C CA . ASN A 1 83 ? 7.013 -9.818 -4.064 1.00 98.19 83 ASN A CA 1
ATOM 626 C C . ASN A 1 83 ? 7.820 -10.286 -5.284 1.00 98.19 83 ASN A C 1
ATOM 628 O O . ASN A 1 83 ? 8.217 -9.494 -6.143 1.00 98.19 83 ASN A O 1
ATOM 632 N N . ALA A 1 84 ? 8.052 -11.598 -5.376 1.00 97.00 84 ALA A N 1
ATOM 633 C CA . ALA A 1 84 ? 8.818 -12.199 -6.470 1.00 97.00 84 ALA A CA 1
ATOM 634 C C . ALA A 1 84 ? 8.153 -12.021 -7.848 1.00 97.00 84 ALA A C 1
ATOM 636 O O . ALA A 1 84 ? 8.847 -11.979 -8.860 1.00 97.00 84 ALA A O 1
ATOM 637 N N . ASP A 1 85 ? 6.826 -11.891 -7.884 1.00 95.81 85 ASP A N 1
ATOM 638 C CA . ASP A 1 85 ? 6.041 -11.625 -9.094 1.00 95.81 85 ASP A CA 1
ATOM 639 C C . ASP A 1 85 ? 6.001 -10.133 -9.483 1.00 95.81 85 ASP A C 1
ATOM 641 O O . ASP A 1 85 ? 5.374 -9.765 -10.472 1.00 95.81 85 ASP A O 1
ATOM 645 N N . GLY A 1 86 ? 6.679 -9.269 -8.721 1.00 96.06 86 GLY A N 1
ATOM 646 C CA . GLY A 1 86 ? 6.721 -7.827 -8.948 1.00 96.06 86 GLY A CA 1
ATOM 647 C C . GLY A 1 86 ? 5.578 -7.044 -8.302 1.00 96.06 86 GLY A C 1
ATOM 648 O O . GLY A 1 86 ? 5.600 -5.816 -8.373 1.00 96.06 86 GLY A O 1
ATOM 649 N N . SER A 1 87 ? 4.622 -7.707 -7.645 1.00 98.38 87 SER A N 1
ATOM 650 C CA . SER A 1 87 ? 3.578 -7.029 -6.873 1.00 98.38 87 SER A CA 1
ATOM 651 C C . SER A 1 87 ? 4.123 -6.395 -5.587 1.00 98.38 87 SER A C 1
ATOM 653 O O . SER A 1 87 ? 5.203 -6.740 -5.102 1.00 98.38 87 SER A O 1
ATOM 655 N N . TYR A 1 88 ? 3.375 -5.445 -5.033 1.00 98.75 88 TYR A N 1
ATOM 656 C CA . TYR A 1 88 ? 3.683 -4.785 -3.768 1.00 98.75 88 TYR A CA 1
ATOM 657 C C . TYR A 1 88 ? 2.605 -5.104 -2.739 1.00 98.75 88 TYR A C 1
ATOM 659 O O . TYR A 1 88 ? 1.448 -4.744 -2.947 1.00 98.75 88 TYR A O 1
ATOM 667 N N . THR A 1 89 ? 2.979 -5.717 -1.619 1.00 98.88 89 THR A N 1
ATOM 668 C CA . THR A 1 89 ? 2.078 -5.936 -0.480 1.00 98.88 89 THR A CA 1
ATOM 669 C C . THR A 1 89 ? 2.377 -4.922 0.610 1.00 98.88 89 THR A C 1
ATOM 671 O O . THR A 1 89 ? 3.474 -4.911 1.161 1.00 98.88 89 THR A O 1
ATOM 674 N N . PHE A 1 90 ? 1.397 -4.085 0.936 1.00 98.88 90 PHE A N 1
ATOM 675 C CA . PHE A 1 90 ? 1.464 -3.102 2.013 1.00 98.88 90 PHE A CA 1
ATOM 676 C C . PHE A 1 90 ? 0.767 -3.655 3.247 1.00 98.88 90 PHE A C 1
ATOM 678 O O . PHE A 1 90 ? -0.364 -4.120 3.138 1.00 98.88 90 PHE A O 1
ATOM 685 N N . THR A 1 91 ? 1.412 -3.578 4.410 1.00 98.81 91 THR A N 1
ATOM 686 C CA . THR A 1 91 ? 0.808 -3.941 5.701 1.00 98.81 91 THR A CA 1
ATOM 687 C C . THR A 1 91 ? 0.901 -2.748 6.629 1.00 98.81 91 THR A C 1
ATOM 689 O O . THR A 1 91 ? 1.986 -2.408 7.083 1.00 98.81 91 THR A O 1
ATOM 692 N N . PHE A 1 92 ? -0.223 -2.097 6.892 1.00 98.81 92 PHE A N 1
ATOM 693 C CA . PHE A 1 92 ? -0.254 -0.846 7.642 1.00 98.81 92 PHE A CA 1
ATOM 694 C C . PHE A 1 92 ? -1.466 -0.788 8.558 1.00 98.81 92 PHE A C 1
ATOM 696 O O . PHE A 1 92 ? -2.433 -1.538 8.402 1.00 98.81 92 PHE A O 1
ATOM 703 N N . LYS A 1 93 ? -1.414 0.122 9.527 1.00 98.75 93 LYS A N 1
ATOM 704 C CA . LYS A 1 93 ? -2.498 0.332 10.478 1.00 98.75 93 LYS A CA 1
ATOM 705 C C . LYS A 1 93 ? -3.212 1.649 10.208 1.00 98.75 93 LYS A C 1
ATOM 707 O O . LYS A 1 93 ? -2.734 2.513 9.476 1.00 98.75 93 LYS A O 1
ATOM 712 N N . GLY A 1 94 ? -4.379 1.804 10.813 1.00 98.50 94 GLY A N 1
ATOM 713 C CA . GLY A 1 94 ? -5.117 3.057 10.800 1.00 98.50 94 GLY A CA 1
ATOM 714 C C . GLY A 1 94 ? -6.221 3.092 11.842 1.00 98.50 94 GLY A C 1
ATOM 715 O O . GLY A 1 94 ? -6.421 2.147 12.611 1.00 98.50 94 GLY A O 1
ATOM 716 N N . GLY A 1 95 ? -6.939 4.203 11.868 1.00 98.44 95 GLY A N 1
ATOM 717 C CA . GLY A 1 95 ? -8.012 4.459 12.818 1.00 98.44 95 GLY A CA 1
ATOM 718 C C . GLY A 1 95 ? -8.781 5.715 12.440 1.00 98.44 95 GLY A C 1
ATOM 719 O O . GLY A 1 95 ? -8.665 6.202 11.321 1.00 98.44 95 GLY A O 1
ATOM 720 N N . VAL A 1 96 ? -9.564 6.253 13.372 1.00 98.06 96 VAL A N 1
ATOM 721 C CA . VAL A 1 96 ? -10.299 7.512 13.159 1.00 98.06 96 VAL A CA 1
ATOM 722 C C . VAL A 1 96 ? -9.359 8.673 12.799 1.00 98.06 96 VAL A C 1
ATOM 724 O O . VAL A 1 96 ? -8.194 8.640 13.191 1.00 98.06 96 VAL A O 1
ATOM 727 N N . PRO A 1 97 ? -9.818 9.718 12.089 1.00 98.12 97 PRO A N 1
ATOM 728 C CA . PRO A 1 97 ? -8.970 10.864 11.765 1.00 98.12 97 PRO A CA 1
ATOM 729 C C . PRO A 1 97 ? -8.251 11.429 13.000 1.00 98.12 97 PRO A C 1
ATOM 731 O O . PRO A 1 97 ? -8.883 11.722 14.015 1.00 98.12 97 PRO A O 1
ATOM 734 N N . GLY A 1 98 ? -6.924 11.558 12.919 1.00 96.19 98 GLY A N 1
ATOM 735 C CA . GLY A 1 98 ? -6.091 12.007 14.043 1.00 96.19 98 GLY A CA 1
ATOM 736 C C . GLY A 1 98 ? -5.850 10.969 15.149 1.00 96.19 98 GLY A C 1
ATOM 737 O O . GLY A 1 98 ? -5.460 11.351 16.252 1.00 96.19 98 GLY A O 1
ATOM 738 N N . PHE A 1 99 ? -6.085 9.676 14.894 1.00 97.56 99 PHE A N 1
ATOM 739 C CA . PHE A 1 99 ? -5.839 8.615 15.871 1.00 97.56 99 PHE A CA 1
ATOM 740 C C . PHE A 1 99 ? -4.401 8.634 16.419 1.00 97.56 99 PHE A C 1
ATOM 742 O O . PHE A 1 99 ? -3.432 8.869 15.699 1.00 97.56 99 PHE A O 1
ATOM 749 N N . THR A 1 100 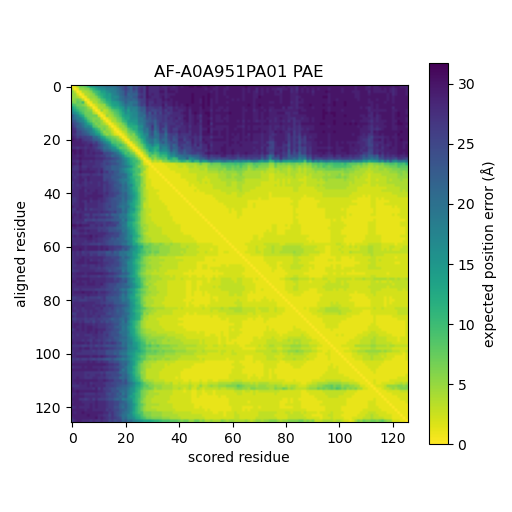? -4.262 8.304 17.703 1.00 96.88 100 THR A N 1
ATOM 750 C CA . THR A 1 100 ? -2.971 7.973 18.334 1.00 96.88 100 THR A CA 1
ATOM 751 C C . THR A 1 100 ? -2.813 6.472 18.542 1.00 96.88 100 THR A C 1
ATOM 753 O O . THR A 1 100 ? -1.704 5.950 18.513 1.00 96.88 100 THR A O 1
ATOM 756 N N . THR A 1 101 ? -3.934 5.771 18.730 1.00 97.31 101 THR A N 1
ATOM 757 C CA . THR A 1 101 ? -3.996 4.315 18.856 1.00 97.31 101 THR A CA 1
ATOM 758 C C . THR A 1 101 ? -4.728 3.762 17.636 1.00 97.31 101 THR A C 1
ATOM 760 O O . THR A 1 101 ? -5.910 4.072 17.465 1.00 97.31 101 THR A O 1
ATOM 763 N N . PRO A 1 102 ? -4.058 2.994 16.762 1.00 98.00 102 PRO A N 1
ATOM 764 C CA . PRO A 1 102 ? -4.718 2.391 15.615 1.00 98.00 102 PRO A CA 1
ATOM 765 C C . PRO A 1 102 ? -5.711 1.319 16.067 1.00 98.00 102 PRO A C 1
ATOM 767 O O . PRO A 1 102 ? -5.533 0.685 17.107 1.00 98.00 102 PRO A O 1
ATOM 770 N N . THR A 1 103 ? -6.740 1.091 15.259 1.00 98.19 103 THR A N 1
ATOM 771 C CA . THR A 1 103 ? -7.806 0.120 15.545 1.00 98.19 103 THR A CA 1
ATOM 772 C C . THR A 1 103 ? -7.942 -0.950 14.470 1.00 98.19 103 THR A C 1
ATOM 774 O O . THR A 1 103 ? -8.455 -2.032 14.753 1.00 98.19 103 THR A O 1
ATOM 777 N N . VAL A 1 104 ? -7.466 -0.671 13.255 1.00 98.69 104 VAL A N 1
ATOM 778 C CA . VAL A 1 104 ? -7.568 -1.569 12.105 1.00 98.69 104 VAL A CA 1
ATOM 779 C C . VAL A 1 104 ? -6.191 -1.774 11.493 1.00 98.69 104 VAL A C 1
ATOM 781 O O . VAL A 1 104 ? -5.423 -0.826 11.334 1.00 98.69 104 VAL A O 1
ATOM 784 N N . GLU A 1 105 ? -5.899 -3.017 11.137 1.00 98.81 105 GLU A N 1
ATOM 785 C CA . GLU A 1 105 ? -4.803 -3.397 10.255 1.00 98.81 105 GLU A CA 1
ATOM 786 C C . GLU A 1 105 ? -5.361 -3.701 8.862 1.00 98.81 105 GLU A C 1
ATOM 788 O O . GLU A 1 105 ? -6.399 -4.357 8.720 1.00 98.81 105 GLU A O 1
ATOM 793 N N . SER A 1 106 ? -4.644 -3.248 7.839 1.00 98.88 106 SER A N 1
ATOM 794 C CA . SER A 1 106 ? -4.940 -3.521 6.440 1.00 98.88 106 SER A CA 1
ATOM 795 C C . SER A 1 106 ? -3.726 -4.158 5.770 1.00 98.88 106 SER A C 1
ATOM 797 O O . SER A 1 106 ? -2.600 -3.685 5.925 1.00 98.88 106 SER A O 1
ATOM 799 N N . VAL A 1 107 ? -3.972 -5.214 4.996 1.00 98.88 107 VAL A N 1
ATOM 800 C CA . VAL A 1 107 ? -2.991 -5.831 4.100 1.00 98.88 107 VAL A CA 1
ATOM 801 C C . VAL A 1 107 ? -3.533 -5.702 2.687 1.00 98.88 107 VAL A C 1
ATOM 803 O O . VAL A 1 107 ? -4.628 -6.190 2.401 1.00 98.88 107 VAL A O 1
ATOM 806 N N . VAL A 1 108 ? -2.803 -4.995 1.828 1.00 98.88 108 VAL A N 1
ATOM 807 C CA . VAL A 1 108 ? -3.225 -4.728 0.451 1.00 98.88 108 VAL A CA 1
ATOM 808 C C . VAL A 1 108 ? -2.103 -5.066 -0.510 1.00 98.88 108 VAL A C 1
ATOM 810 O O . VAL A 1 108 ? -1.037 -4.453 -0.449 1.00 98.88 108 VAL A O 1
ATOM 813 N N . THR A 1 109 ? -2.363 -5.983 -1.432 1.00 98.88 109 THR A N 1
ATOM 814 C CA . THR A 1 109 ? -1.455 -6.305 -2.531 1.00 98.88 109 THR A CA 1
ATOM 815 C C . THR A 1 109 ? -1.873 -5.570 -3.798 1.00 98.88 109 THR A C 1
ATOM 817 O O . THR A 1 109 ? -3.044 -5.555 -4.168 1.00 98.88 109 THR A O 1
ATOM 820 N N . VAL A 1 110 ? -0.913 -4.940 -4.470 1.00 98.75 110 VAL A N 1
ATOM 821 C CA . VAL A 1 110 ? -1.117 -4.220 -5.729 1.00 98.75 110 VAL A CA 1
ATOM 822 C C . VAL A 1 110 ? -0.159 -4.768 -6.775 1.00 98.75 110 VAL A C 1
ATOM 824 O O . VAL A 1 110 ? 1.043 -4.837 -6.526 1.00 98.75 110 VAL A O 1
ATOM 827 N N . VAL A 1 111 ? -0.680 -5.124 -7.946 1.00 98.31 111 VAL A N 1
ATOM 828 C CA . VAL A 1 111 ? 0.092 -5.667 -9.071 1.00 98.31 111 VAL A CA 1
ATOM 829 C C . VAL A 1 111 ? 0.399 -4.540 -10.068 1.00 98.31 111 VAL A C 1
ATOM 831 O O . VAL A 1 111 ? -0.520 -4.007 -10.692 1.00 98.31 111 VAL A O 1
ATOM 834 N N . PRO A 1 112 ? 1.664 -4.107 -10.221 1.00 95.25 112 PRO A N 1
ATOM 835 C CA . PRO A 1 112 ? 2.046 -3.164 -11.267 1.00 95.25 112 PRO A CA 1
ATOM 836 C C . PRO A 1 112 ? 1.821 -3.744 -12.666 1.00 95.25 112 PRO A C 1
ATOM 838 O O . PRO A 1 112 ? 1.951 -4.944 -12.889 1.00 95.25 112 PRO A O 1
ATOM 841 N N . GLY A 1 113 ? 1.518 -2.875 -13.630 1.00 91.69 113 GLY A N 1
ATOM 842 C CA . GLY A 1 113 ? 1.211 -3.258 -15.011 1.00 91.69 113 GLY A CA 1
ATOM 843 C C . GLY A 1 113 ? -0.286 -3.196 -15.295 1.00 91.69 113 GLY A C 1
ATOM 844 O O . GLY A 1 113 ? -0.720 -2.313 -16.037 1.00 91.69 113 GLY A O 1
ATOM 845 N N . ASP A 1 114 ? -1.076 -4.071 -14.670 1.00 95.06 114 ASP A N 1
ATOM 846 C CA . ASP A 1 114 ? -2.543 -4.080 -14.793 1.00 95.06 114 ASP A CA 1
ATOM 847 C C . ASP A 1 114 ? -3.260 -3.304 -13.672 1.00 95.06 114 ASP A C 1
ATOM 849 O O . ASP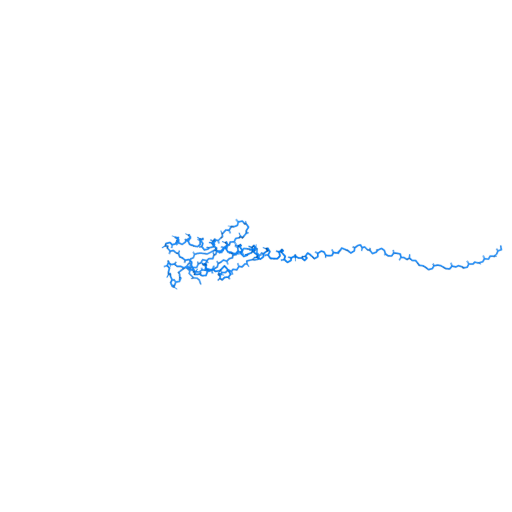 A 1 114 ? -4.425 -2.934 -13.823 1.00 95.06 114 ASP A O 1
ATOM 853 N N . TRP A 1 115 ? -2.542 -2.978 -12.591 1.00 97.44 115 TRP A N 1
ATOM 854 C CA . TRP A 1 115 ? -3.045 -2.268 -11.414 1.00 97.44 115 TRP A CA 1
ATOM 855 C C . TRP A 1 115 ? -4.169 -3.005 -10.689 1.00 97.44 115 TRP A C 1
ATOM 857 O O . TRP A 1 115 ? -5.025 -2.370 -10.069 1.00 97.44 115 TRP A O 1
ATOM 867 N N . THR A 1 116 ? -4.145 -4.337 -10.729 1.00 98.31 116 THR A N 1
ATOM 868 C CA . THR A 1 116 ? -5.021 -5.177 -9.913 1.00 98.31 116 THR A CA 1
ATOM 869 C C . THR A 1 116 ? -4.728 -4.955 -8.426 1.00 98.31 116 THR A C 1
ATOM 871 O O . THR A 1 116 ? -3.570 -4.868 -8.011 1.00 98.31 116 THR A O 1
ATOM 874 N N . ILE A 1 117 ? -5.783 -4.844 -7.614 1.00 98.75 117 ILE A N 1
ATOM 875 C CA . ILE A 1 117 ? -5.707 -4.591 -6.168 1.00 98.75 117 ILE A CA 1
ATOM 876 C C . ILE A 1 117 ? -6.403 -5.736 -5.439 1.00 98.75 117 ILE A C 1
ATOM 878 O O . ILE A 1 117 ? -7.572 -6.010 -5.710 1.00 98.75 117 ILE A O 1
ATOM 882 N N . ASN A 1 118 ? -5.715 -6.352 -4.481 1.00 98.62 118 ASN A N 1
ATOM 883 C CA . ASN A 1 118 ? -6.288 -7.327 -3.566 1.00 98.62 118 ASN A CA 1
ATOM 884 C C . ASN A 1 118 ? -6.255 -6.797 -2.131 1.00 98.62 118 ASN A C 1
ATOM 886 O O . ASN A 1 118 ? -5.195 -6.437 -1.623 1.00 98.62 118 ASN A O 1
ATOM 890 N N . LEU A 1 119 ? -7.412 -6.748 -1.471 1.00 98.62 119 LEU A N 1
ATOM 891 C CA . LEU A 1 119 ? -7.514 -6.432 -0.045 1.00 98.62 119 LEU A CA 1
ATOM 892 C C . LEU A 1 119 ? -7.405 -7.740 0.744 1.00 98.62 119 LEU A C 1
ATOM 894 O O . LEU A 1 119 ? -8.416 -8.334 1.111 1.00 98.62 119 LEU A O 1
ATOM 898 N N . ASP A 1 120 ? -6.175 -8.201 0.956 1.00 98.62 120 ASP A N 1
ATOM 899 C CA . ASP A 1 120 ? -5.883 -9.491 1.590 1.00 98.62 120 ASP A CA 1
ATOM 900 C C . ASP A 1 120 ? -6.387 -9.554 3.041 1.00 98.62 120 ASP A C 1
ATOM 902 O O . ASP A 1 120 ? -6.789 -10.611 3.529 1.00 98.62 120 ASP A O 1
ATOM 906 N N . TYR A 1 121 ? -6.376 -8.416 3.743 1.00 98.81 121 TYR A N 1
ATOM 907 C CA . TYR A 1 121 ? -6.935 -8.284 5.084 1.00 98.81 121 TYR A CA 1
ATOM 908 C C . TYR A 1 121 ? -7.390 -6.855 5.374 1.00 98.81 121 TYR A C 1
ATOM 910 O O . TYR A 1 121 ? -6.734 -5.895 4.974 1.00 98.81 121 TYR A O 1
ATOM 918 N N . ASN A 1 122 ? -8.484 -6.711 6.122 1.00 98.62 122 ASN A N 1
ATOM 919 C CA . ASN A 1 122 ? -8.914 -5.434 6.682 1.00 98.62 122 ASN A CA 1
ATOM 920 C C . ASN A 1 122 ? -9.774 -5.663 7.926 1.00 98.62 122 ASN A C 1
ATOM 922 O O . ASN A 1 122 ? -10.945 -6.029 7.811 1.00 98.62 122 ASN A O 1
ATOM 926 N N . GLY A 1 123 ? -9.203 -5.478 9.113 1.00 98.31 123 GLY A N 1
ATOM 927 C CA . GLY A 1 123 ? -9.910 -5.794 10.351 1.00 98.31 123 GLY A CA 1
ATOM 928 C C . GLY A 1 123 ? -9.113 -5.503 11.619 1.00 98.31 123 GLY A C 1
ATOM 929 O O . GLY A 1 123 ? -8.146 -4.742 11.570 1.00 98.31 123 GLY A O 1
ATOM 930 N N . PRO A 1 124 ? -9.510 -6.090 12.765 1.00 98.19 124 PRO A N 1
ATOM 931 C CA . PRO A 1 124 ? -8.813 -5.911 14.036 1.00 98.19 124 PRO A CA 1
ATOM 932 C C . PRO A 1 124 ? -7.313 -6.203 13.926 1.00 98.19 124 PRO A C 1
ATOM 934 O O . PRO A 1 124 ? -6.894 -7.063 13.156 1.00 98.19 124 PRO A O 1
ATOM 937 N N . ILE A 1 125 ? -6.498 -5.495 14.697 1.00 97.94 125 ILE A N 1
ATOM 938 C CA . ILE A 1 125 ? -5.042 -5.693 14.692 1.00 97.94 125 ILE A CA 1
ATOM 939 C C . ILE A 1 125 ? -4.701 -7.116 15.171 1.00 97.94 125 ILE A C 1
ATOM 941 O O . ILE A 1 125 ? -5.311 -7.599 16.129 1.00 97.94 125 ILE A O 1
ATOM 945 N N . ARG A 1 126 ? -3.743 -7.765 14.492 1.00 96.50 126 ARG A N 1
ATOM 946 C CA . ARG A 1 126 ? -3.229 -9.112 14.789 1.00 96.50 126 ARG A CA 1
ATOM 947 C C . ARG A 1 126 ? -1.832 -9.068 15.405 1.00 96.50 126 ARG A C 1
ATOM 949 O O . ARG A 1 126 ? -1.126 -8.051 15.214 1.00 96.50 126 ARG A O 1
#

Sequence (126 aa):
MQKLFLLGLTALTIATVPPAFAQSSTSQTREQRIQELIQSAIDLNRAKNLARMTAERANGGLGVYQAESAMHGPSEESPYVKNADGSYTFTFKGGVPGFTTPTVESVVTVVPGDWTINLDYNGPIR

pLDDT: mean 87.7, std 18.49, range [40.94, 98.88]